Protein AF-A0A939AHB6-F1 (afdb_monomer_lite)

Foldseek 3Di:
DDPVVLVVVLVVLLPDQDLVVLLVVLVVDDPVCLVVSLVSNCVSLVDQDPLLPPDPDCDPPDDPVVNVSNVVSVSSNVSSVSSNVSSVVSVVVCVVDVD

Sequence (99 aa):
MNEGDVAAFVETIAAALDLHAIRRDLRAIPDARWPAVRDALRVRLGQEGPGEAGRAPLRQGLPLAERFRTLSALLLRQVRLEKRDLVEAEDARRTIRPD

Structure (mmCIF, N/CA/C/O backbone):
data_AF-A0A939AHB6-F1
#
_entry.id   AF-A0A939AHB6-F1
#
loop_
_atom_site.group_PDB
_atom_site.id
_atom_site.type_symbol
_atom_site.label_atom_id
_atom_site.label_alt_id
_atom_site.label_comp_id
_atom_site.label_asym_id
_atom_site.label_entity_id
_atom_site.label_seq_id
_atom_site.pdbx_PDB_ins_code
_atom_site.Cartn_x
_atom_site.Cartn_y
_atom_site.Cartn_z
_atom_site.occupancy
_atom_site.B_iso_or_equiv
_atom_site.auth_seq_id
_atom_site.auth_comp_id
_atom_site.auth_asym_id
_atom_site.auth_atom_id
_atom_site.pdbx_PDB_model_num
ATOM 1 N N . MET A 1 1 ? 2.967 4.253 -19.852 1.00 69.31 1 MET A N 1
ATOM 2 C CA . MET A 1 1 ? 2.827 4.899 -18.540 1.00 69.31 1 MET A CA 1
ATOM 3 C C . MET A 1 1 ? 3.677 6.161 -18.535 1.00 69.31 1 MET A C 1
ATOM 5 O O . MET A 1 1 ? 4.902 6.061 -18.525 1.00 69.31 1 MET A O 1
ATOM 9 N N . ASN A 1 2 ? 3.039 7.316 -18.694 1.00 82.62 2 ASN A N 1
ATOM 10 C CA . ASN A 1 2 ? 3.639 8.639 -18.507 1.00 82.62 2 ASN A CA 1
ATOM 11 C C . ASN A 1 2 ? 3.587 9.039 -17.011 1.00 82.62 2 ASN A C 1
ATOM 13 O O . ASN A 1 2 ? 3.149 8.250 -16.176 1.00 82.62 2 ASN A O 1
ATOM 17 N N . GLU A 1 3 ? 4.066 10.232 -16.654 1.00 78.25 3 GLU A N 1
ATOM 18 C CA . GLU A 1 3 ? 4.088 10.704 -15.257 1.00 78.25 3 GLU A CA 1
ATOM 19 C C . GLU A 1 3 ? 2.680 10.835 -14.646 1.00 78.25 3 GLU A C 1
ATOM 21 O O . GLU A 1 3 ? 2.460 10.439 -13.501 1.00 78.25 3 GLU A O 1
ATOM 26 N N . GLY A 1 4 ? 1.701 11.290 -15.437 1.00 78.25 4 GLY A N 1
ATOM 27 C CA . GLY A 1 4 ? 0.297 11.356 -15.020 1.00 78.25 4 GLY A CA 1
ATOM 28 C C . GLY A 1 4 ? -0.300 9.978 -14.720 1.00 78.25 4 GLY A C 1
ATOM 29 O O . GLY A 1 4 ? -1.033 9.819 -13.746 1.00 78.25 4 GLY A O 1
ATOM 30 N N . ASP A 1 5 ? 0.078 8.962 -15.495 1.00 88.25 5 ASP A N 1
ATOM 31 C CA . ASP A 1 5 ? -0.362 7.586 -15.276 1.00 88.25 5 ASP A CA 1
ATOM 32 C C . ASP A 1 5 ? 0.226 7.002 -13.978 1.00 88.25 5 ASP A C 1
ATOM 34 O O . ASP A 1 5 ? -0.453 6.252 -13.277 1.00 88.25 5 ASP A O 1
ATOM 38 N N . VAL A 1 6 ? 1.475 7.350 -13.630 1.00 89.44 6 VAL A N 1
ATOM 39 C CA . VAL A 1 6 ? 2.102 6.922 -12.364 1.00 89.44 6 VAL A CA 1
ATOM 40 C C . VAL A 1 6 ? 1.359 7.527 -11.176 1.00 89.44 6 VAL A C 1
ATOM 42 O O . VAL A 1 6 ? 1.023 6.802 -10.242 1.00 89.44 6 VAL A O 1
ATOM 45 N N . ALA A 1 7 ? 1.052 8.825 -11.220 1.00 90.94 7 ALA A N 1
ATOM 46 C CA . ALA A 1 7 ? 0.301 9.489 -10.157 1.00 90.94 7 ALA A CA 1
ATOM 47 C C . ALA A 1 7 ? -1.103 8.882 -9.980 1.00 90.94 7 ALA A C 1
ATOM 49 O O . ALA A 1 7 ? -1.506 8.560 -8.861 1.00 90.94 7 ALA A O 1
ATOM 50 N N . ALA A 1 8 ? -1.824 8.653 -11.083 1.00 92.00 8 ALA A N 1
ATOM 51 C CA . ALA A 1 8 ? -3.146 8.028 -11.049 1.00 92.00 8 ALA A CA 1
ATOM 52 C C . ALA A 1 8 ? -3.098 6.599 -10.483 1.00 92.00 8 ALA A C 1
ATOM 54 O O . ALA A 1 8 ? -3.951 6.204 -9.680 1.00 92.00 8 ALA A O 1
ATOM 55 N N . PHE A 1 9 ? -2.077 5.827 -10.860 1.00 93.94 9 PHE A N 1
ATOM 56 C CA . PHE A 1 9 ? -1.861 4.490 -10.323 1.00 93.94 9 PHE A CA 1
ATOM 57 C C . PHE A 1 9 ? -1.575 4.517 -8.816 1.00 93.94 9 PHE A C 1
ATOM 59 O O . PHE A 1 9 ? -2.187 3.766 -8.059 1.00 93.94 9 PHE A O 1
ATOM 66 N N . VAL A 1 10 ? -0.695 5.411 -8.359 1.00 94.19 10 VAL A N 1
ATOM 67 C CA . VAL A 1 10 ? -0.347 5.560 -6.938 1.00 94.19 10 VAL A CA 1
ATOM 68 C C . VAL A 1 10 ? -1.580 5.879 -6.097 1.00 94.19 10 VAL A C 1
ATOM 70 O O . VAL A 1 10 ? -1.792 5.233 -5.070 1.00 94.19 10 VAL A O 1
ATOM 73 N N . GLU A 1 11 ? -2.431 6.803 -6.545 1.00 93.00 11 GLU A N 1
ATOM 74 C CA . GLU A 1 11 ? -3.676 7.116 -5.835 1.00 93.00 11 GLU A CA 1
ATOM 75 C C . GLU A 1 11 ? -4.670 5.949 -5.852 1.00 93.00 11 GLU A C 1
ATOM 77 O O . GLU A 1 11 ? -5.314 5.670 -4.838 1.00 93.00 11 GLU A O 1
ATOM 82 N N . THR A 1 12 ? -4.731 5.191 -6.951 1.00 94.44 12 THR A N 1
ATOM 83 C CA . THR A 1 12 ? -5.542 3.965 -7.024 1.00 94.44 12 THR A CA 1
ATOM 84 C C . THR A 1 12 ? -5.106 2.951 -5.965 1.00 94.44 12 THR A C 1
ATOM 86 O O . THR A 1 12 ? -5.933 2.451 -5.200 1.00 94.44 12 THR A O 1
ATOM 89 N N . ILE A 1 13 ? -3.801 2.684 -5.852 1.00 94.25 13 ILE A N 1
ATOM 90 C CA . ILE A 1 13 ? -3.260 1.767 -4.839 1.00 94.25 13 ILE A CA 1
ATOM 91 C C . ILE A 1 13 ? -3.452 2.324 -3.423 1.00 94.25 13 ILE A C 1
ATOM 93 O O . ILE A 1 13 ? -3.786 1.574 -2.500 1.00 94.25 13 ILE A O 1
ATOM 97 N N . ALA A 1 14 ? -3.289 3.634 -3.224 1.00 91.12 14 ALA A N 1
ATOM 98 C CA . ALA A 1 14 ? -3.494 4.274 -1.928 1.00 91.12 14 ALA A CA 1
ATOM 99 C C . ALA A 1 14 ? -4.938 4.103 -1.427 1.00 91.12 14 ALA A C 1
ATOM 101 O O . ALA A 1 14 ? -5.133 3.792 -0.251 1.00 91.12 14 ALA A O 1
ATOM 102 N N . ALA A 1 15 ? -5.931 4.204 -2.315 1.00 91.50 15 ALA A N 1
ATOM 103 C CA . ALA A 1 15 ? -7.348 4.065 -1.980 1.00 91.50 15 ALA A CA 1
ATOM 104 C C . ALA A 1 15 ? -7.850 2.607 -1.915 1.00 91.50 15 ALA A C 1
ATOM 106 O O . ALA A 1 15 ? -8.799 2.318 -1.188 1.00 91.50 15 ALA A O 1
ATOM 107 N N . ALA A 1 16 ? -7.233 1.676 -2.648 1.00 93.19 16 ALA A N 1
ATOM 108 C CA . ALA A 1 16 ? -7.702 0.292 -2.746 1.00 93.19 16 ALA A CA 1
ATOM 109 C C . ALA A 1 16 ? -7.653 -0.466 -1.403 1.00 93.19 16 ALA A C 1
ATOM 111 O O . ALA A 1 16 ? -6.718 -0.307 -0.629 1.00 93.19 16 ALA A O 1
ATOM 112 N N . LEU A 1 17 ? -8.623 -1.337 -1.119 1.00 92.56 17 LEU A N 1
ATOM 113 C CA . LEU A 1 17 ? -8.600 -2.203 0.077 1.00 92.56 17 LEU A CA 1
ATOM 114 C C . LEU A 1 17 ? -8.238 -3.659 -0.244 1.00 92.56 17 LEU A C 1
ATOM 116 O O . LEU A 1 17 ? -7.825 -4.405 0.640 1.00 92.56 17 LEU A O 1
ATOM 120 N N . ASP A 1 18 ? -8.370 -4.059 -1.508 1.00 95.75 18 ASP A N 1
ATOM 121 C CA . ASP A 1 18 ? -8.073 -5.415 -1.956 1.00 95.75 18 ASP A CA 1
ATOM 122 C C . ASP A 1 18 ? -6.560 -5.612 -2.149 1.00 95.75 18 ASP A C 1
ATOM 124 O O . ASP A 1 18 ? -5.980 -5.268 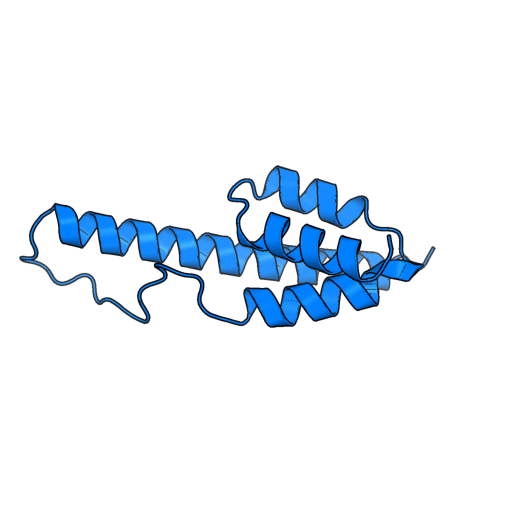-3.180 1.00 95.75 18 ASP A O 1
ATOM 128 N N . LEU A 1 19 ? -5.919 -6.204 -1.140 1.00 95.12 19 LEU A N 1
ATOM 129 C CA . LEU A 1 19 ? -4.488 -6.512 -1.151 1.00 95.12 19 LEU A CA 1
ATOM 130 C C . LEU A 1 19 ? -4.101 -7.534 -2.235 1.00 95.12 19 LEU A C 1
ATOM 132 O O . LEU A 1 19 ? -2.969 -7.514 -2.726 1.00 95.12 19 LEU A O 1
ATOM 136 N N . HIS A 1 20 ? -5.015 -8.424 -2.636 1.00 95.69 20 HIS A N 1
ATOM 137 C CA . HIS A 1 20 ? -4.739 -9.401 -3.686 1.00 95.69 20 HIS A CA 1
ATOM 138 C C . HIS A 1 20 ? -4.667 -8.722 -5.054 1.00 95.69 20 HIS A C 1
ATOM 140 O O . HIS A 1 20 ? -3.720 -8.974 -5.808 1.00 95.69 20 HIS A O 1
ATOM 146 N N . ALA A 1 21 ? -5.631 -7.845 -5.348 1.00 95.06 21 ALA A N 1
ATOM 147 C CA . ALA A 1 21 ? -5.632 -7.032 -6.559 1.00 95.06 21 ALA A CA 1
ATOM 148 C C . ALA A 1 21 ? -4.379 -6.150 -6.625 1.00 95.06 21 ALA A C 1
ATOM 150 O O . ALA A 1 21 ? -3.655 -6.206 -7.614 1.00 95.06 21 ALA A O 1
ATOM 151 N N . ILE A 1 22 ? -4.042 -5.456 -5.531 1.00 96.88 22 ILE A N 1
ATOM 152 C CA . ILE A 1 22 ? -2.826 -4.631 -5.439 1.00 96.88 22 ILE A CA 1
ATOM 153 C C . ILE A 1 22 ? -1.580 -5.451 -5.778 1.00 96.88 22 ILE A C 1
ATOM 155 O O . ILE A 1 22 ? -0.791 -5.053 -6.629 1.00 96.88 22 ILE A O 1
ATOM 159 N N . ARG A 1 23 ? -1.406 -6.630 -5.170 1.00 96.31 23 ARG A N 1
ATOM 160 C CA . ARG A 1 23 ? -0.251 -7.495 -5.450 1.00 96.31 23 ARG A CA 1
ATOM 161 C C . ARG A 1 23 ? -0.163 -7.897 -6.924 1.00 96.31 23 ARG A C 1
ATOM 163 O O . ARG A 1 23 ? 0.934 -7.955 -7.476 1.00 96.31 23 ARG A O 1
ATOM 170 N N . ARG A 1 24 ? -1.294 -8.222 -7.555 1.00 96.50 24 ARG A N 1
ATOM 171 C CA . ARG A 1 24 ? -1.344 -8.543 -8.989 1.00 96.50 24 ARG A CA 1
ATOM 172 C C . ARG A 1 24 ? -0.947 -7.327 -9.826 1.00 96.50 24 ARG A C 1
ATOM 174 O O . ARG A 1 24 ? -0.126 -7.464 -10.727 1.00 96.50 24 ARG A O 1
ATOM 181 N N . ASP A 1 25 ? -1.500 -6.165 -9.510 1.00 95.69 25 ASP A N 1
ATOM 182 C CA . ASP A 1 25 ? -1.299 -4.941 -10.280 1.00 95.69 25 ASP A CA 1
ATOM 183 C C . ASP A 1 25 ? 0.153 -4.444 -10.163 1.00 95.69 25 ASP A C 1
ATOM 185 O O . ASP A 1 25 ? 0.749 -4.062 -11.166 1.00 95.69 25 ASP A O 1
ATOM 189 N N . LEU A 1 26 ? 0.780 -4.567 -8.984 1.00 95.88 26 LEU A N 1
ATOM 190 C CA . LEU A 1 26 ? 2.211 -4.287 -8.795 1.00 95.88 26 LEU A CA 1
ATOM 191 C C . LEU A 1 26 ? 3.104 -5.174 -9.679 1.00 95.88 26 LEU A C 1
ATOM 193 O O . LEU A 1 26 ? 4.074 -4.694 -10.264 1.00 95.88 26 LEU A O 1
ATOM 197 N N . ARG A 1 27 ? 2.764 -6.460 -9.832 1.00 94.94 27 ARG A N 1
ATOM 198 C CA . ARG A 1 27 ? 3.512 -7.391 -10.698 1.00 94.94 27 ARG A CA 1
ATOM 199 C C . ARG A 1 27 ? 3.362 -7.088 -12.183 1.00 94.94 27 ARG A C 1
ATOM 201 O O . ARG A 1 27 ? 4.233 -7.468 -12.958 1.00 94.94 27 ARG A O 1
ATOM 208 N N . ALA A 1 28 ? 2.276 -6.431 -12.579 1.00 93.62 28 ALA A N 1
ATOM 209 C CA . ALA A 1 28 ? 2.027 -6.062 -13.967 1.00 93.62 28 ALA A CA 1
ATOM 210 C C . ALA A 1 28 ? 2.827 -4.822 -14.412 1.00 93.62 28 ALA A C 1
ATOM 212 O O . ALA A 1 28 ? 2.863 -4.512 -15.603 1.00 93.62 28 ALA A O 1
ATOM 213 N N . ILE A 1 29 ? 3.471 -4.104 -13.482 1.00 93.38 29 ILE A N 1
ATOM 214 C CA . ILE A 1 29 ? 4.272 -2.918 -13.803 1.00 93.38 29 ILE A CA 1
ATOM 215 C C . ILE A 1 29 ? 5.557 -3.342 -14.537 1.00 93.38 29 ILE A C 1
ATOM 217 O O . ILE A 1 29 ? 6.313 -4.150 -13.991 1.00 93.38 29 ILE A O 1
ATOM 221 N N . PRO A 1 30 ? 5.872 -2.761 -15.709 1.00 92.19 30 PRO A N 1
ATOM 222 C CA . PRO A 1 30 ? 7.131 -3.019 -16.412 1.00 92.19 30 PRO A CA 1
ATOM 223 C C . PRO A 1 30 ? 8.368 -2.631 -15.587 1.00 92.19 30 PRO A C 1
ATOM 225 O O . PRO A 1 30 ? 8.356 -1.586 -14.932 1.00 92.19 30 PRO A O 1
ATOM 228 N N . ASP A 1 31 ? 9.463 -3.393 -15.672 1.00 91.12 31 ASP A N 1
ATOM 229 C CA . ASP A 1 31 ? 10.681 -3.150 -14.871 1.00 91.12 31 ASP A CA 1
ATOM 230 C C . ASP A 1 31 ? 11.281 -1.764 -15.080 1.00 91.12 31 ASP A C 1
ATOM 232 O O . ASP A 1 31 ? 11.628 -1.086 -14.116 1.00 91.12 31 ASP A O 1
ATOM 236 N N . ALA A 1 32 ? 11.277 -1.269 -16.320 1.00 90.75 32 ALA A N 1
ATOM 237 C CA . ALA A 1 32 ? 11.745 0.079 -16.642 1.00 90.75 32 ALA A CA 1
ATOM 238 C C . ALA A 1 32 ? 10.971 1.197 -15.910 1.00 90.75 32 ALA A C 1
ATOM 240 O O . ALA A 1 32 ? 11.444 2.328 -15.821 1.00 90.75 32 ALA A O 1
ATOM 241 N N . ARG A 1 33 ? 9.758 0.913 -15.416 1.00 90.31 33 ARG A N 1
ATOM 24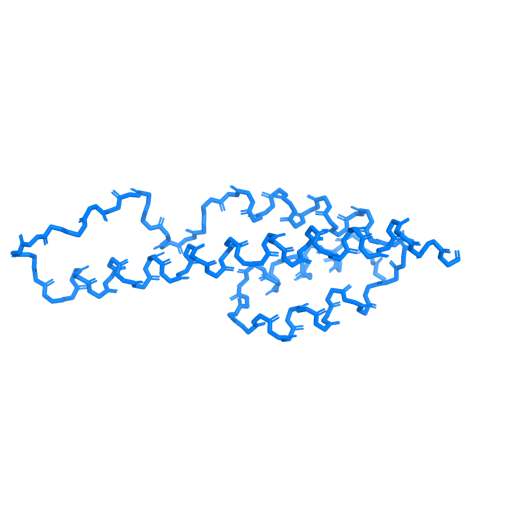2 C CA . ARG A 1 33 ? 8.900 1.870 -14.698 1.00 90.31 33 ARG A CA 1
ATOM 243 C C . ARG A 1 33 ? 8.830 1.605 -13.201 1.00 90.31 33 ARG A C 1
ATOM 245 O O . ARG A 1 33 ? 8.406 2.494 -12.463 1.00 90.31 33 ARG A O 1
ATOM 252 N N . TRP A 1 34 ? 9.261 0.428 -12.757 1.00 94.31 34 TRP A N 1
ATOM 253 C CA . TRP A 1 34 ? 9.191 0.022 -11.360 1.00 94.31 34 TRP A CA 1
ATOM 254 C C . TRP A 1 34 ? 9.843 1.019 -10.394 1.00 94.31 34 TRP A C 1
ATOM 256 O O . TRP A 1 34 ? 9.166 1.382 -9.435 1.00 94.31 34 TRP A O 1
ATOM 266 N N . PRO A 1 35 ? 11.060 1.554 -10.639 1.00 94.62 35 PRO A N 1
ATOM 267 C CA . PRO A 1 35 ? 11.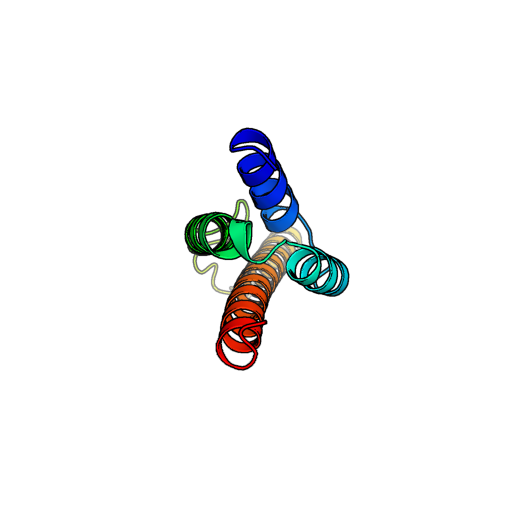686 2.489 -9.701 1.00 94.62 35 PRO A CA 1
ATOM 268 C C . PRO A 1 35 ? 10.822 3.724 -9.417 1.00 94.62 35 PRO A C 1
ATOM 270 O O . PRO A 1 35 ? 10.602 4.069 -8.259 1.00 94.62 35 PRO A O 1
ATOM 273 N N . ALA A 1 36 ? 10.249 4.332 -10.462 1.00 94.25 36 ALA A N 1
ATOM 274 C CA . ALA A 1 36 ? 9.404 5.517 -10.324 1.00 94.25 36 ALA A CA 1
ATOM 275 C C . ALA A 1 36 ? 8.112 5.222 -9.543 1.00 94.25 36 ALA A C 1
ATOM 277 O O . ALA A 1 36 ? 7.726 5.995 -8.667 1.00 94.25 36 ALA A O 1
ATOM 278 N N . VAL A 1 37 ? 7.455 4.090 -9.826 1.00 95.31 37 VAL A N 1
ATOM 279 C CA . VAL A 1 37 ? 6.224 3.698 -9.120 1.00 95.31 37 VAL A CA 1
ATOM 280 C C . VAL A 1 37 ? 6.514 3.330 -7.666 1.00 95.31 37 VAL A C 1
ATOM 282 O O . VAL A 1 37 ? 5.797 3.765 -6.767 1.00 95.31 37 VAL A O 1
ATOM 285 N N . ARG A 1 38 ? 7.578 2.564 -7.421 1.00 96.19 38 ARG A N 1
ATOM 286 C CA . ARG A 1 38 ? 8.020 2.164 -6.084 1.00 96.19 38 ARG A CA 1
ATOM 287 C C . ARG A 1 38 ? 8.295 3.376 -5.207 1.00 96.19 38 ARG A C 1
ATOM 289 O O . ARG A 1 38 ? 7.791 3.436 -4.088 1.00 96.19 38 A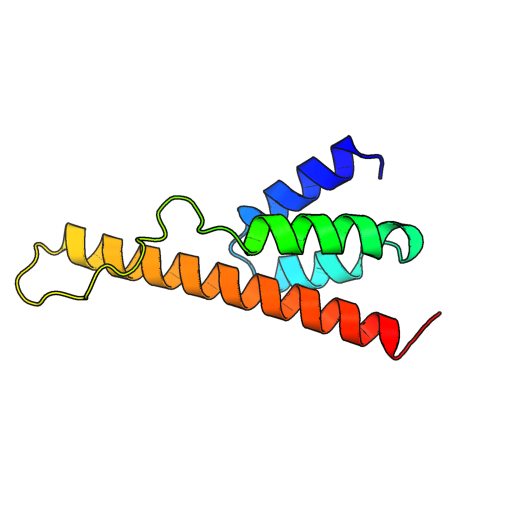RG A O 1
ATOM 296 N N . ASP A 1 39 ? 9.075 4.332 -5.701 1.00 95.94 39 ASP A N 1
ATOM 297 C CA . ASP A 1 39 ? 9.463 5.503 -4.917 1.00 95.94 39 ASP A CA 1
ATOM 298 C C . ASP A 1 39 ? 8.235 6.371 -4.596 1.00 95.94 39 ASP A C 1
ATOM 300 O O . ASP A 1 39 ? 8.046 6.776 -3.446 1.00 95.94 39 ASP A O 1
ATOM 304 N N . ALA A 1 40 ? 7.325 6.550 -5.560 1.00 95.50 40 ALA A N 1
ATOM 305 C CA . ALA A 1 40 ? 6.068 7.261 -5.341 1.00 95.50 40 ALA A CA 1
ATOM 306 C C . ALA A 1 40 ? 5.148 6.549 -4.328 1.00 95.50 40 ALA A C 1
ATOM 308 O O . ALA A 1 40 ? 4.603 7.190 -3.427 1.00 95.50 40 ALA A O 1
ATOM 309 N N . LEU A 1 41 ? 5.014 5.220 -4.412 1.00 96.12 41 LEU A N 1
ATOM 310 C CA . LEU A 1 41 ? 4.241 4.430 -3.449 1.00 96.12 41 LEU A CA 1
ATOM 311 C C . LEU A 1 41 ? 4.862 4.453 -2.050 1.00 96.12 41 LEU A C 1
ATOM 313 O O . LEU A 1 41 ? 4.128 4.592 -1.073 1.00 96.12 41 LEU A O 1
ATOM 317 N N . ARG A 1 42 ? 6.193 4.361 -1.926 1.00 95.94 42 ARG A N 1
ATOM 318 C CA . ARG A 1 42 ? 6.895 4.452 -0.633 1.00 95.94 42 ARG A CA 1
ATOM 319 C C . ARG A 1 42 ? 6.619 5.785 0.053 1.00 95.94 42 ARG A C 1
ATOM 321 O O . ARG A 1 42 ? 6.285 5.798 1.238 1.00 95.94 42 ARG A O 1
ATOM 328 N N . VAL A 1 43 ? 6.697 6.890 -0.690 1.00 94.81 43 VAL A N 1
ATOM 329 C CA . VAL A 1 43 ? 6.352 8.222 -0.173 1.00 94.81 43 VAL A CA 1
ATOM 330 C C . VAL A 1 43 ? 4.882 8.266 0.242 1.00 94.81 43 VAL A C 1
ATOM 332 O O . VAL A 1 43 ? 4.571 8.621 1.381 1.00 94.81 43 VAL A O 1
ATOM 335 N N . ARG A 1 44 ? 3.973 7.851 -0.647 1.00 94.38 44 ARG A N 1
ATOM 336 C CA . ARG A 1 44 ? 2.526 7.951 -0.426 1.00 94.38 44 ARG A CA 1
ATOM 337 C C . ARG A 1 44 ? 2.034 7.106 0.747 1.00 94.38 44 ARG A C 1
ATOM 339 O O . ARG A 1 44 ? 1.218 7.578 1.536 1.00 94.38 44 ARG A O 1
ATOM 346 N N . LEU A 1 45 ? 2.516 5.870 0.861 1.00 92.88 45 LEU A N 1
ATOM 347 C CA . LEU A 1 45 ? 2.142 4.929 1.918 1.00 92.88 45 LEU A CA 1
ATOM 348 C C . LEU A 1 45 ? 2.922 5.170 3.219 1.00 92.88 45 LEU A C 1
ATOM 350 O O . LEU A 1 45 ? 2.515 4.688 4.276 1.00 92.88 45 LEU A O 1
ATOM 354 N N . GLY A 1 46 ? 4.027 5.920 3.178 1.00 89.31 46 GLY A N 1
ATOM 355 C CA . GLY A 1 46 ? 4.742 6.378 4.370 1.00 89.31 46 GLY A CA 1
ATOM 356 C C . GLY A 1 46 ? 3.927 7.361 5.217 1.00 89.31 46 GLY A C 1
ATOM 357 O O . GLY A 1 46 ? 4.086 7.397 6.437 1.00 89.31 46 GLY A O 1
ATOM 358 N N . GLN A 1 47 ? 3.007 8.094 4.591 1.00 88.62 47 GLN A N 1
ATOM 359 C CA . GLN A 1 47 ? 2.125 9.071 5.231 1.00 88.62 47 GLN A CA 1
ATOM 360 C C . GLN A 1 47 ? 0.867 8.401 5.807 1.00 88.62 47 GLN A C 1
ATOM 362 O O . GLN A 1 47 ? 0.377 7.417 5.253 1.00 88.62 47 GLN A O 1
ATOM 367 N N . GLU A 1 48 ? 0.342 8.909 6.926 1.00 82.56 48 GLU A N 1
ATOM 368 C CA . GLU A 1 48 ? -0.948 8.453 7.466 1.00 82.56 48 GLU A CA 1
ATOM 369 C C . GLU A 1 48 ? -2.084 8.804 6.496 1.00 82.56 48 GLU A C 1
ATOM 371 O O . GLU A 1 48 ? -2.180 9.932 6.007 1.00 82.56 48 GLU A O 1
ATOM 376 N N . GLY A 1 49 ? -2.930 7.819 6.185 1.00 74.88 49 GLY A N 1
ATOM 377 C CA . GLY A 1 49 ? -4.095 8.014 5.335 1.00 74.88 49 GLY A CA 1
ATOM 378 C C . GLY A 1 49 ? -5.224 8.779 6.040 1.00 74.88 49 GLY A C 1
ATOM 379 O O . GLY A 1 49 ? -5.315 8.776 7.271 1.00 74.88 49 GLY A O 1
ATOM 380 N N . PRO A 1 50 ? -6.140 9.408 5.282 1.00 71.25 50 PRO A N 1
ATOM 381 C CA . PRO A 1 50 ? -7.331 10.030 5.850 1.00 71.25 50 PRO A CA 1
ATOM 382 C C . PRO A 1 50 ? -8.124 9.026 6.696 1.00 71.25 50 PRO A C 1
ATOM 384 O O . PRO A 1 50 ? -8.461 7.939 6.231 1.00 71.25 50 PRO A O 1
ATOM 387 N N . GLY A 1 51 ? -8.431 9.386 7.943 1.00 71.94 51 GLY A N 1
ATOM 388 C CA . GLY A 1 51 ? -9.182 8.517 8.854 1.00 71.94 51 GLY A CA 1
ATOM 389 C C . GLY A 1 51 ? -8.344 7.466 9.588 1.00 71.94 51 GLY A C 1
ATOM 390 O O . GLY A 1 51 ? -8.877 6.811 10.483 1.00 71.94 51 GLY A O 1
ATOM 391 N N . GLU A 1 52 ? -7.043 7.342 9.308 1.00 74.00 52 GLU A N 1
ATOM 392 C CA . GLU A 1 52 ? -6.113 6.662 10.209 1.00 74.00 52 GLU A CA 1
ATOM 393 C C . GLU A 1 52 ? -5.888 7.565 11.424 1.00 74.00 52 GLU A C 1
ATOM 395 O O . GLU A 1 52 ? -5.076 8.482 11.410 1.00 74.00 52 GLU A O 1
ATOM 400 N N . ALA A 1 53 ? -6.667 7.365 12.486 1.00 64.19 53 ALA A N 1
ATOM 401 C CA . ALA A 1 53 ? -6.462 8.090 13.728 1.00 64.19 53 ALA A CA 1
ATOM 402 C C . ALA A 1 53 ? -5.059 7.779 14.278 1.00 64.19 53 ALA A C 1
ATOM 404 O O . ALA A 1 53 ? -4.813 6.671 14.771 1.00 64.19 53 ALA A O 1
ATOM 405 N N . GLY A 1 54 ? -4.159 8.764 14.221 1.00 55.72 54 GLY A N 1
ATOM 406 C CA . GLY A 1 54 ? -2.863 8.739 14.888 1.00 55.72 54 GLY A CA 1
ATOM 407 C C . GLY A 1 54 ? -3.057 8.424 16.370 1.00 55.72 54 GLY A C 1
ATOM 408 O O . GLY A 1 54 ? -3.463 9.276 17.152 1.00 55.72 54 GLY A O 1
ATOM 409 N N . ARG A 1 55 ? -2.847 7.154 16.741 1.00 52.97 55 ARG A N 1
ATOM 410 C CA . ARG A 1 55 ? -3.021 6.611 18.099 1.00 52.97 55 ARG A CA 1
ATOM 411 C C . ARG A 1 55 ? -4.311 7.093 18.786 1.00 52.97 55 ARG A C 1
ATOM 413 O O . ARG A 1 55 ? -4.247 7.793 19.790 1.00 52.97 55 ARG A O 1
ATOM 420 N N . ALA A 1 56 ? -5.483 6.667 18.321 1.00 53.00 56 ALA A N 1
ATOM 421 C CA . ALA A 1 56 ? -6.662 6.690 19.190 1.00 53.00 56 ALA A CA 1
ATOM 422 C C . ALA A 1 56 ? -6.566 5.497 20.164 1.00 53.00 56 ALA A C 1
ATOM 424 O O . ALA A 1 56 ? -6.779 4.361 19.731 1.00 53.00 56 ALA A O 1
ATOM 425 N N . PRO A 1 57 ? -6.203 5.684 21.451 1.00 54.97 57 PRO A N 1
ATOM 426 C CA . PRO A 1 57 ? -6.282 4.593 22.412 1.00 54.97 57 PRO A CA 1
ATOM 427 C C . PRO A 1 57 ? -7.724 4.080 22.442 1.00 54.97 57 PRO A C 1
ATOM 429 O O . PRO A 1 57 ? -8.661 4.878 22.513 1.00 54.97 57 PRO A O 1
ATOM 432 N N . LEU A 1 58 ? -7.900 2.758 22.391 1.00 56.47 58 LEU A N 1
ATOM 433 C CA . LEU A 1 58 ? -9.190 2.110 22.624 1.00 56.47 58 LEU A CA 1
ATOM 434 C C . LEU A 1 58 ? -9.597 2.387 24.080 1.00 56.47 58 LEU A C 1
ATOM 436 O O . LEU A 1 58 ? -9.297 1.612 24.984 1.00 56.47 58 LEU A O 1
ATOM 440 N N . ARG A 1 59 ? -10.214 3.544 24.334 1.00 58.12 59 ARG A N 1
ATOM 441 C CA . ARG A 1 59 ? -10.689 3.915 25.667 1.00 58.12 59 ARG A CA 1
ATOM 442 C C . ARG A 1 59 ? -11.990 3.166 25.939 1.00 58.12 59 ARG A C 1
ATOM 444 O O . ARG A 1 59 ? -12.958 3.276 25.183 1.00 58.12 59 ARG A O 1
ATOM 451 N N . GLN A 1 60 ? -12.016 2.396 27.024 1.00 58.09 60 GLN A N 1
ATOM 452 C CA . GLN A 1 60 ? -13.259 1.825 27.536 1.00 58.09 60 GLN A CA 1
ATOM 453 C C . GLN A 1 60 ? -14.206 2.968 27.948 1.00 58.09 60 GLN A C 1
ATOM 455 O O . GLN A 1 60 ? -13.759 3.992 28.454 1.00 58.09 60 GLN A O 1
ATOM 460 N N . GLY A 1 61 ? -15.508 2.814 27.688 1.00 68.50 61 GLY A N 1
ATOM 461 C CA . GLY A 1 61 ? -16.531 3.817 28.029 1.00 68.50 61 GLY A CA 1
ATOM 462 C C . GLY A 1 61 ? -16.951 4.766 26.899 1.00 68.50 61 GLY A C 1
ATOM 463 O O . GLY A 1 61 ? -17.930 5.482 27.067 1.00 68.50 61 GLY A O 1
ATOM 464 N N . LEU A 1 62 ? -16.302 4.735 25.726 1.00 66.75 62 LEU A N 1
ATOM 465 C CA . LEU A 1 62 ? -16.733 5.562 24.587 1.00 66.75 62 LEU A CA 1
ATOM 466 C C . LEU A 1 62 ? -18.042 5.055 23.948 1.00 66.75 62 LEU A C 1
ATOM 468 O O . LEU A 1 62 ? -18.266 3.832 23.946 1.00 66.75 62 LEU A O 1
ATOM 472 N N . PRO A 1 63 ? -18.862 5.950 23.357 1.00 72.25 63 PRO A N 1
ATOM 473 C CA . PRO A 1 63 ? -20.008 5.583 22.530 1.00 72.25 63 PRO A CA 1
ATOM 474 C C . PRO A 1 63 ? -19.622 4.617 21.403 1.00 72.25 63 PRO A C 1
ATOM 476 O O . PRO A 1 63 ? -18.539 4.702 20.823 1.00 72.25 63 PRO A O 1
ATOM 479 N N . LEU A 1 64 ? -20.530 3.704 21.052 1.00 66.25 64 LEU A N 1
ATOM 480 C CA . LEU A 1 64 ? -20.283 2.636 20.076 1.00 66.25 64 LEU A CA 1
ATOM 481 C C . LEU A 1 64 ? -19.780 3.163 18.715 1.00 66.25 64 LEU A C 1
ATOM 483 O O . LEU A 1 64 ? -18.842 2.608 18.145 1.00 66.25 64 LEU A O 1
ATOM 487 N N . ALA A 1 65 ? -20.338 4.279 18.238 1.00 66.19 65 ALA A N 1
ATOM 488 C CA . ALA A 1 65 ? -19.930 4.929 16.990 1.00 66.19 65 ALA A CA 1
ATOM 489 C C . ALA A 1 65 ? -18.475 5.437 17.005 1.00 66.19 65 ALA A C 1
ATOM 491 O O . ALA A 1 65 ? -17.834 5.507 15.957 1.00 66.19 65 ALA A O 1
ATOM 492 N N . GLU A 1 66 ? -17.936 5.797 18.171 1.00 64.88 66 GLU A N 1
ATOM 493 C CA . GLU A 1 66 ? -16.533 6.197 18.312 1.00 64.88 66 GLU A CA 1
ATOM 494 C C . GLU A 1 66 ? -15.606 4.982 18.365 1.00 64.88 66 GLU A C 1
ATOM 496 O O . GLU A 1 66 ? -14.554 4.994 17.732 1.00 64.88 66 GLU A O 1
ATOM 501 N N . ARG A 1 67 ? -16.033 3.886 19.008 1.00 62.34 67 ARG A N 1
ATOM 502 C CA . ARG A 1 67 ? -15.278 2.620 19.007 1.00 62.34 67 ARG A CA 1
ATOM 503 C C . ARG A 1 67 ? -15.133 2.040 17.599 1.00 62.34 67 ARG A C 1
ATOM 505 O O . ARG A 1 67 ? -14.037 1.635 17.218 1.00 62.34 67 ARG A O 1
ATOM 512 N N . PHE A 1 68 ? -16.207 2.039 16.806 1.00 61.22 68 PHE A N 1
ATOM 513 C CA . PHE A 1 68 ? -16.155 1.587 15.409 1.00 61.22 68 PHE A CA 1
ATOM 514 C C . PHE A 1 68 ? -15.295 2.494 14.525 1.00 61.22 68 PHE A C 1
ATOM 516 O O . PHE A 1 68 ? -14.602 1.988 13.640 1.00 61.22 68 PHE A O 1
ATOM 523 N N . ARG A 1 69 ? -15.266 3.809 14.791 1.00 64.38 69 ARG A N 1
ATOM 524 C CA . ARG A 1 69 ? -14.316 4.727 14.142 1.00 64.38 69 ARG A CA 1
ATOM 525 C C . ARG A 1 69 ? -12.869 4.349 14.465 1.00 64.38 69 ARG A C 1
ATOM 527 O O . ARG A 1 69 ? -12.052 4.302 13.553 1.00 64.38 69 ARG A O 1
ATOM 534 N N . THR A 1 70 ? -12.560 3.995 15.715 1.00 73.88 70 THR A N 1
ATOM 535 C CA . THR A 1 70 ? -11.219 3.520 16.097 1.00 73.88 70 THR A CA 1
ATOM 536 C C . THR A 1 70 ? -10.851 2.198 15.423 1.00 73.88 70 THR A C 1
ATOM 538 O O . THR A 1 70 ? -9.741 2.071 14.919 1.00 73.88 70 THR A O 1
ATOM 541 N N . LEU A 1 71 ? -11.765 1.225 15.354 1.00 76.69 71 LEU A N 1
ATOM 542 C CA . LEU A 1 71 ? -11.497 -0.046 14.666 1.00 76.69 71 LEU A CA 1
ATOM 543 C C . LEU A 1 71 ? -11.293 0.146 13.160 1.00 76.69 71 LEU A C 1
ATOM 545 O O . LEU A 1 71 ? -10.356 -0.413 12.600 1.00 76.69 71 LEU A O 1
ATOM 549 N N . SER A 1 72 ? -12.114 0.979 12.519 1.00 81.19 72 SER A N 1
ATOM 550 C CA . SER A 1 72 ? -11.968 1.298 11.094 1.00 81.19 72 SER A CA 1
ATOM 551 C C . SER A 1 72 ? -10.632 1.991 10.819 1.00 81.19 72 SER A C 1
ATOM 553 O O . SER A 1 72 ? -9.917 1.601 9.904 1.00 81.19 72 SER A O 1
ATOM 555 N N . ALA A 1 73 ? -10.242 2.949 11.663 1.00 82.25 73 ALA A N 1
ATOM 556 C CA . ALA A 1 73 ? -8.943 3.612 11.591 1.00 82.25 73 ALA A CA 1
ATOM 557 C C . ALA A 1 73 ? -7.765 2.632 11.728 1.00 82.25 73 ALA A C 1
ATOM 559 O O . ALA A 1 73 ? -6.786 2.726 10.990 1.00 82.25 73 ALA A O 1
ATOM 560 N N . LEU A 1 74 ? -7.861 1.679 12.662 1.00 83.50 74 LEU A N 1
ATOM 561 C CA . LEU A 1 74 ? -6.846 0.642 12.853 1.00 83.50 74 LEU A CA 1
ATOM 562 C C . LEU A 1 74 ? -6.769 -0.310 11.656 1.00 83.50 74 LEU A C 1
ATOM 564 O O . LEU A 1 74 ? -5.667 -0.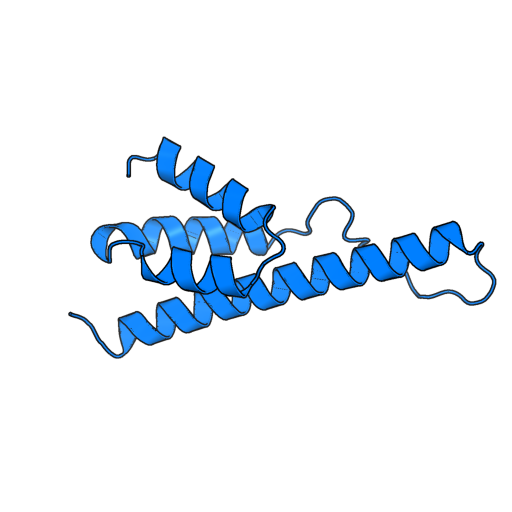662 11.242 1.00 83.50 74 LEU A O 1
ATOM 568 N N . LEU A 1 75 ? -7.911 -0.691 11.078 1.00 86.69 75 LEU A N 1
ATOM 569 C CA . LEU A 1 75 ? -7.962 -1.518 9.873 1.00 86.69 75 LEU A CA 1
ATOM 570 C C . LEU A 1 75 ? -7.344 -0.799 8.673 1.00 86.69 75 LEU A C 1
ATOM 572 O O . LEU A 1 75 ? -6.514 -1.386 7.988 1.00 86.69 75 LEU A O 1
ATOM 576 N N . LEU A 1 76 ? -7.684 0.474 8.448 1.00 89.19 76 LEU A N 1
ATOM 577 C CA . LEU A 1 76 ? -7.088 1.282 7.378 1.00 89.19 76 LEU A CA 1
ATOM 578 C C . LEU A 1 76 ? -5.571 1.401 7.549 1.00 89.19 76 LEU A C 1
ATOM 580 O O . LEU A 1 76 ? -4.825 1.207 6.588 1.00 89.19 76 LEU A O 1
ATOM 584 N N . ARG A 1 77 ? -5.108 1.615 8.786 1.00 88.62 77 ARG A N 1
ATOM 585 C CA . ARG A 1 77 ? -3.681 1.613 9.109 1.00 88.62 77 ARG A CA 1
ATOM 586 C C . ARG A 1 77 ? -3.033 0.268 8.800 1.00 88.62 77 ARG A C 1
ATOM 588 O O . ARG A 1 77 ? -1.982 0.253 8.169 1.00 88.62 77 ARG A O 1
ATOM 595 N N . GLN A 1 78 ? -3.634 -0.846 9.226 1.00 90.88 78 GLN A N 1
ATOM 596 C CA . GLN A 1 78 ? -3.093 -2.176 8.941 1.00 90.88 78 GLN A CA 1
ATOM 597 C C . GLN A 1 78 ? -3.012 -2.412 7.433 1.00 90.88 78 GLN A C 1
ATOM 599 O O . GLN A 1 78 ? -1.961 -2.790 6.936 1.00 90.88 78 GLN A O 1
ATOM 604 N N . VAL A 1 79 ? -4.076 -2.101 6.692 1.00 93.50 79 VAL A N 1
ATOM 605 C CA . VAL A 1 79 ? -4.105 -2.217 5.230 1.00 93.50 79 VAL A CA 1
ATOM 606 C C . VAL A 1 79 ? -2.989 -1.390 4.587 1.00 93.50 79 VAL A C 1
ATOM 608 O O . VAL A 1 79 ? -2.309 -1.882 3.691 1.00 93.50 79 VAL A O 1
ATOM 611 N N . ARG A 1 80 ? -2.745 -0.157 5.044 1.00 93.81 80 ARG A N 1
ATOM 612 C CA . ARG A 1 80 ? -1.628 0.656 4.542 1.00 93.81 80 ARG A CA 1
ATOM 613 C C . ARG A 1 80 ? -0.270 0.012 4.819 1.00 93.81 80 ARG A C 1
ATOM 615 O O . ARG A 1 80 ? 0.586 0.045 3.939 1.00 93.81 80 ARG A O 1
ATOM 622 N N . LEU A 1 81 ? -0.061 -0.553 6.008 1.00 93.19 81 LEU A N 1
ATOM 623 C CA . LEU A 1 81 ? 1.182 -1.254 6.343 1.00 93.19 81 LEU A CA 1
ATOM 624 C C . LEU A 1 81 ? 1.386 -2.483 5.448 1.00 93.19 81 LEU A C 1
ATOM 626 O O . LEU A 1 81 ? 2.434 -2.595 4.825 1.00 93.19 81 LEU A O 1
ATOM 630 N N . GLU A 1 82 ? 0.357 -3.308 5.263 1.00 96.25 82 GLU A N 1
ATOM 631 C CA . GLU A 1 82 ? 0.408 -4.469 4.361 1.00 96.25 82 GLU A CA 1
ATOM 632 C C . GLU A 1 82 ? 0.724 -4.061 2.913 1.00 96.25 82 GLU A C 1
ATOM 634 O O . GLU A 1 82 ? 1.505 -4.715 2.226 1.00 96.25 82 GLU A O 1
ATOM 639 N N . LYS A 1 83 ? 0.173 -2.939 2.429 1.00 97.00 83 LYS A N 1
ATOM 640 C CA . LYS A 1 83 ? 0.533 -2.404 1.104 1.00 97.00 83 LYS A CA 1
ATOM 641 C C . LYS A 1 83 ? 2.013 -2.050 1.006 1.00 97.00 83 LYS A C 1
ATOM 643 O O . LYS A 1 83 ? 2.609 -2.281 -0.042 1.00 97.00 83 LYS A O 1
ATOM 648 N N . ARG A 1 84 ? 2.604 -1.477 2.060 1.00 96.31 84 ARG A N 1
ATOM 649 C CA . ARG A 1 84 ? 4.046 -1.177 2.083 1.00 96.31 84 ARG A CA 1
ATOM 650 C C . ARG A 1 84 ? 4.847 -2.464 1.986 1.00 96.31 84 ARG A C 1
ATOM 652 O O . ARG A 1 84 ? 5.740 -2.542 1.152 1.00 96.31 84 ARG A O 1
ATOM 659 N N . ASP A 1 85 ? 4.469 -3.475 2.756 1.00 96.88 85 ASP A N 1
ATOM 660 C CA . ASP A 1 85 ? 5.143 -4.772 2.745 1.00 96.88 85 ASP A CA 1
ATOM 661 C C . ASP A 1 85 ? 5.036 -5.453 1.372 1.00 96.88 85 ASP A C 1
ATOM 663 O O . ASP A 1 85 ? 6.006 -6.038 0.892 1.00 96.88 85 ASP A O 1
ATOM 667 N N . LEU A 1 86 ? 3.903 -5.306 0.674 1.00 97.62 86 LEU A N 1
ATOM 668 C CA . LEU A 1 86 ? 3.753 -5.769 -0.709 1.00 97.62 86 LEU A CA 1
ATOM 669 C C . LEU A 1 86 ? 4.693 -5.048 -1.685 1.00 97.62 86 LEU A C 1
ATOM 671 O O . LEU A 1 86 ? 5.234 -5.695 -2.582 1.00 97.62 86 LEU A O 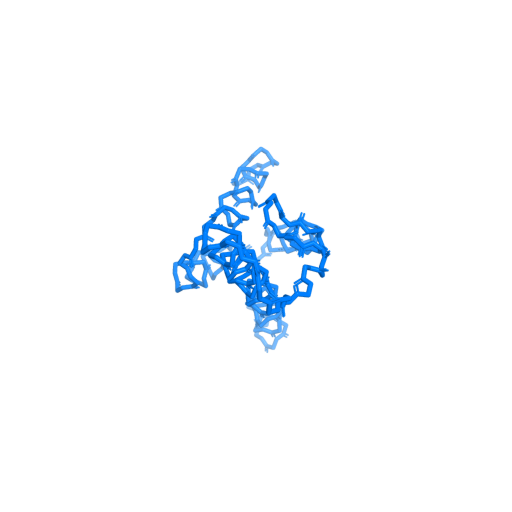1
ATOM 675 N N . VAL A 1 87 ? 4.894 -3.736 -1.525 1.00 97.00 87 VAL A N 1
ATOM 676 C CA . VAL A 1 87 ? 5.844 -2.968 -2.347 1.00 97.00 87 VAL A CA 1
ATOM 677 C C . VAL A 1 87 ? 7.278 -3.434 -2.090 1.00 97.00 87 VAL A C 1
ATOM 679 O O . VAL A 1 87 ? 8.014 -3.664 -3.047 1.00 97.00 87 VAL A O 1
ATOM 682 N N . GLU A 1 88 ? 7.664 -3.645 -0.830 1.00 96.06 88 GLU A N 1
ATOM 683 C CA . GLU A 1 88 ? 8.999 -4.151 -0.477 1.00 96.06 88 GLU A CA 1
ATOM 684 C C . GLU A 1 88 ? 9.231 -5.584 -0.979 1.00 96.06 88 GLU A C 1
ATOM 686 O O . GLU A 1 88 ? 10.289 -5.895 -1.527 1.00 96.06 88 GLU A O 1
ATOM 691 N N . ALA A 1 89 ? 8.230 -6.458 -0.858 1.00 95.81 89 ALA A N 1
ATOM 692 C CA . ALA A 1 89 ? 8.309 -7.828 -1.357 1.00 95.81 89 ALA A CA 1
ATOM 693 C C . ALA A 1 89 ? 8.473 -7.876 -2.884 1.00 95.81 89 ALA A C 1
ATOM 695 O O . ALA A 1 89 ? 9.197 -8.722 -3.414 1.00 95.81 89 ALA A O 1
ATOM 696 N N . GLU A 1 90 ? 7.807 -6.971 -3.598 1.00 96.50 90 GLU A N 1
ATOM 697 C CA . GLU A 1 90 ? 7.929 -6.851 -5.047 1.00 96.50 90 GLU A CA 1
ATOM 698 C C . GLU A 1 90 ? 9.297 -6.291 -5.469 1.00 96.50 90 GLU A C 1
ATOM 700 O O . GLU A 1 90 ? 9.894 -6.803 -6.418 1.00 96.50 90 GLU A O 1
ATOM 705 N N . ASP A 1 91 ? 9.838 -5.316 -4.734 1.00 95.31 91 ASP A N 1
ATOM 706 C CA . ASP A 1 91 ? 11.188 -4.781 -4.960 1.00 95.31 91 ASP A CA 1
ATOM 707 C C . ASP A 1 91 ? 12.254 -5.873 -4.755 1.00 95.31 91 ASP A C 1
ATOM 709 O O . ASP A 1 91 ? 13.134 -6.081 -5.597 1.00 95.31 91 ASP A O 1
ATOM 713 N N . ALA A 1 92 ? 12.122 -6.657 -3.679 1.00 94.00 92 ALA A N 1
ATOM 714 C CA . ALA A 1 92 ? 12.990 -7.797 -3.400 1.00 94.00 92 ALA A CA 1
ATOM 715 C C . ALA A 1 92 ? 12.901 -8.875 -4.495 1.00 94.00 92 ALA A C 1
ATOM 717 O O . ALA A 1 92 ? 13.927 -9.391 -4.944 1.00 94.00 92 ALA A O 1
ATOM 718 N N . ARG A 1 93 ? 11.688 -9.188 -4.977 1.00 93.94 93 ARG A N 1
ATOM 719 C CA . ARG A 1 93 ? 11.464 -10.157 -6.065 1.00 93.94 93 ARG A CA 1
ATOM 720 C C . ARG A 1 93 ? 12.241 -9.782 -7.328 1.00 93.94 93 ARG A C 1
ATOM 722 O O . ARG A 1 93 ? 12.897 -10.650 -7.903 1.00 93.94 93 ARG A O 1
ATOM 729 N N . ARG A 1 94 ? 12.165 -8.515 -7.745 1.00 92.62 94 ARG A N 1
ATOM 730 C CA . ARG A 1 94 ? 12.839 -8.000 -8.952 1.00 92.62 94 ARG A CA 1
ATOM 731 C C . ARG A 1 94 ? 14.353 -7.895 -8.780 1.00 92.62 94 ARG A C 1
ATOM 733 O O . ARG A 1 94 ? 15.092 -8.054 -9.739 1.00 92.62 94 ARG A O 1
ATOM 740 N N . THR A 1 95 ? 14.828 -7.697 -7.552 1.00 87.06 95 THR A N 1
ATOM 741 C CA . THR A 1 95 ? 16.270 -7.678 -7.256 1.00 87.06 95 THR A CA 1
ATOM 742 C C . THR A 1 95 ? 16.898 -9.074 -7.367 1.00 87.06 95 THR A C 1
ATOM 744 O O . THR A 1 95 ? 18.038 -9.206 -7.801 1.00 87.06 95 THR A O 1
ATOM 747 N N . ILE A 1 96 ? 16.163 -10.130 -6.995 1.00 81.06 96 ILE A N 1
ATOM 748 C CA . ILE A 1 96 ? 16.647 -11.524 -7.037 1.00 81.06 96 ILE A CA 1
ATOM 749 C C . ILE A 1 96 ? 16.553 -12.128 -8.451 1.00 81.06 96 ILE A C 1
ATOM 751 O O . ILE A 1 96 ? 17.353 -12.992 -8.806 1.00 81.06 96 ILE A O 1
ATOM 755 N N . ARG A 1 97 ? 15.589 -11.683 -9.263 1.00 66.50 97 ARG A N 1
ATOM 756 C CA . ARG A 1 97 ? 15.484 -12.008 -10.693 1.00 66.50 97 ARG A CA 1
ATOM 757 C C . ARG A 1 97 ? 15.546 -10.722 -11.514 1.00 66.50 97 ARG A C 1
ATOM 759 O O . ARG A 1 97 ? 14.488 -10.200 -11.862 1.00 66.50 97 ARG A O 1
ATOM 766 N N . PRO A 1 98 ? 16.755 -10.209 -11.791 1.00 61.81 98 PRO A N 1
ATOM 767 C CA . PRO A 1 98 ? 16.915 -9.250 -12.866 1.00 61.81 98 PRO A CA 1
ATOM 768 C C . PRO A 1 98 ? 16.676 -10.020 -14.170 1.00 61.81 98 PRO A C 1
ATOM 770 O O . PRO A 1 98 ? 17.422 -10.954 -14.465 1.00 61.81 98 PRO A O 1
ATOM 773 N N . ASP A 1 99 ? 15.586 -9.713 -14.870 1.00 57.34 99 ASP A N 1
ATOM 774 C CA . ASP A 1 99 ? 15.349 -10.223 -16.228 1.00 57.34 99 ASP A CA 1
ATOM 775 C C . ASP A 1 99 ? 16.448 -9.748 -17.201 1.00 57.34 99 ASP A C 1
ATOM 777 O O . ASP A 1 99 ? 16.937 -8.600 -17.046 1.00 57.34 99 ASP A O 1
#

Secondary structure (DSSP, 8-state):
--HHHHHHHHHHHHH---HHHHHHHHHTS-GGGHHHHHHHHHHHHHSPPTT--TT----TT--HHHHHHHHHHHHHHHHHHHHHHHHHHHHHHHHH---

pLDDT: mean 84.73, std 13.46, range [52.97, 97.62]

Radius of gyration: 16.05 Å; chains: 1; bounding box: 37×23×47 Å